Protein AF-A0A8J7T369-F1 (afdb_monomer_lite)

pLDDT: mean 79.37, std 16.17, range [32.84, 97.12]

Structure (mmCIF, N/CA/C/O backbone):
data_AF-A0A8J7T369-F1
#
_entry.id   AF-A0A8J7T369-F1
#
loop_
_atom_site.group_PDB
_atom_site.id
_atom_site.type_symbol
_atom_site.label_atom_id
_atom_site.label_alt_id
_atom_site.label_comp_id
_atom_site.label_asym_id
_atom_site.label_entity_id
_atom_site.label_seq_id
_atom_site.pdbx_PDB_ins_code
_atom_site.Cartn_x
_atom_site.Cartn_y
_atom_site.Cartn_z
_atom_site.occupancy
_atom_site.B_iso_or_equiv
_atom_site.auth_seq_id
_atom_site.auth_comp_id
_atom_site.auth_asym_id
_atom_site.auth_atom_id
_atom_site.pdbx_PDB_model_num
ATOM 1 N N . MET A 1 1 ? -7.038 3.056 8.690 1.00 79.62 1 MET A N 1
ATOM 2 C CA . MET A 1 1 ? -7.335 2.912 10.132 1.00 79.62 1 MET A CA 1
ATOM 3 C C . MET A 1 1 ? -7.817 1.493 10.375 1.00 79.62 1 MET A C 1
ATOM 5 O O . MET A 1 1 ? -8.604 1.013 9.571 1.00 79.62 1 MET A O 1
ATOM 9 N N . ILE A 1 2 ? -7.337 0.816 11.417 1.00 88.56 2 ILE A N 1
ATOM 10 C CA . ILE A 1 2 ? -7.796 -0.530 11.787 1.00 88.56 2 ILE A CA 1
ATOM 11 C C . ILE A 1 2 ? -8.172 -0.488 13.264 1.00 88.56 2 ILE A C 1
ATOM 13 O O . ILE A 1 2 ? -7.343 -0.114 14.087 1.00 88.56 2 ILE A O 1
ATOM 17 N N . PHE A 1 3 ? -9.395 -0.902 13.588 1.00 86.06 3 PHE A N 1
ATOM 18 C CA . PHE A 1 3 ? -9.840 -1.105 14.963 1.00 86.06 3 PHE A CA 1
ATOM 19 C C . PHE A 1 3 ? -9.973 -2.601 15.232 1.00 86.06 3 PHE A C 1
ATOM 21 O O . PHE A 1 3 ? -10.410 -3.366 14.370 1.00 86.06 3 PHE A O 1
ATOM 28 N N . ARG A 1 4 ? -9.575 -3.027 16.429 1.00 91.19 4 ARG A N 1
ATOM 29 C CA . ARG A 1 4 ? -9.842 -4.372 16.940 1.00 91.19 4 ARG A CA 1
ATOM 30 C C . ARG A 1 4 ? -10.465 -4.224 18.315 1.00 91.19 4 ARG A C 1
ATOM 32 O O . ARG A 1 4 ? -9.867 -3.595 19.182 1.00 91.19 4 ARG A O 1
ATOM 39 N N . THR A 1 5 ? -11.640 -4.808 18.498 1.00 91.50 5 THR A N 1
ATOM 40 C CA . THR A 1 5 ? -12.307 -4.874 19.799 1.00 91.50 5 THR A CA 1
ATOM 41 C C . THR A 1 5 ? -12.051 -6.256 20.383 1.00 91.50 5 THR A C 1
ATOM 43 O O . THR A 1 5 ? -12.307 -7.259 19.716 1.00 91.50 5 THR A O 1
ATOM 46 N N . GLN A 1 6 ? -11.495 -6.314 21.592 1.00 92.69 6 GLN A N 1
ATOM 47 C CA . GLN A 1 6 ? -11.282 -7.577 22.293 1.00 92.69 6 GLN A CA 1
ATOM 48 C C . GLN A 1 6 ? -12.632 -8.137 22.753 1.00 92.69 6 GLN A C 1
ATOM 50 O O . GLN A 1 6 ? -13.431 -7.416 23.340 1.00 92.69 6 GLN A O 1
ATOM 55 N N . MET A 1 7 ? -12.846 -9.428 22.516 1.00 94.06 7 MET A N 1
ATOM 56 C CA . MET A 1 7 ? -13.954 -10.207 23.071 1.00 94.06 7 MET A CA 1
ATOM 57 C C . MET A 1 7 ? -13.368 -11.141 24.138 1.00 94.06 7 MET A C 1
ATOM 59 O O . MET A 1 7 ? -12.396 -11.843 23.837 1.00 94.06 7 MET A O 1
ATOM 63 N N . PHE A 1 8 ? -13.864 -11.110 25.378 1.00 91.25 8 PHE A N 1
ATOM 64 C CA . PHE A 1 8 ? -13.294 -11.907 26.475 1.00 91.25 8 PHE A CA 1
ATOM 65 C C . PHE A 1 8 ? -13.941 -13.291 26.567 1.00 91.25 8 PHE A C 1
ATOM 67 O O . PHE A 1 8 ? -13.228 -14.283 26.726 1.00 91.25 8 PHE A O 1
ATOM 74 N N . ALA A 1 9 ? -15.259 -13.364 26.389 1.00 93.75 9 ALA A N 1
ATOM 75 C CA . ALA A 1 9 ? -16.039 -14.593 26.311 1.00 93.75 9 ALA A CA 1
ATOM 76 C C . ALA A 1 9 ? -16.918 -14.617 25.042 1.00 93.75 9 ALA A C 1
ATOM 78 O O . ALA A 1 9 ? -17.254 -13.558 24.514 1.00 93.75 9 ALA A O 1
ATOM 79 N N . PRO A 1 10 ? -17.313 -15.802 24.530 1.00 93.44 10 PRO A N 1
ATOM 80 C CA . PRO A 1 10 ? -18.199 -15.906 23.364 1.00 93.44 10 PRO A CA 1
ATOM 81 C C . PRO A 1 10 ? -19.521 -15.134 23.502 1.00 93.44 10 PRO A C 1
ATOM 83 O O . PRO A 1 10 ? -20.003 -14.582 22.515 1.00 93.44 10 PRO A O 1
ATOM 86 N N . ASP A 1 11 ? -20.058 -15.056 24.721 1.00 94.81 11 ASP A N 1
ATOM 87 C CA . ASP A 1 11 ? -21.344 -14.410 25.013 1.00 94.81 11 ASP A CA 1
ATOM 88 C C . ASP A 1 11 ? -21.263 -12.869 24.991 1.00 94.81 11 ASP A C 1
ATOM 90 O O . ASP A 1 11 ? -22.290 -12.198 24.944 1.00 94.81 11 ASP A O 1
ATOM 94 N N . ASP A 1 12 ? -20.058 -12.284 24.934 1.00 95.62 12 ASP A N 1
ATOM 95 C CA . ASP A 1 12 ? -19.858 -10.826 24.895 1.00 95.62 12 ASP A CA 1
ATOM 96 C C . ASP A 1 12 ? -20.131 -10.215 23.507 1.00 95.62 12 ASP A C 1
ATOM 98 O O . ASP A 1 12 ? -19.937 -9.014 23.302 1.00 95.62 12 ASP A O 1
ATOM 102 N N . ILE A 1 13 ? -20.516 -11.020 22.511 1.00 94.00 13 ILE A N 1
ATOM 103 C CA . ILE A 1 13 ? -20.590 -10.581 21.111 1.00 94.00 13 ILE A CA 1
ATOM 104 C C . ILE A 1 13 ? -21.530 -9.387 20.909 1.00 94.00 13 ILE A C 1
ATOM 106 O O . ILE A 1 13 ? -21.234 -8.507 20.097 1.00 94.00 13 ILE A O 1
ATOM 110 N N . ASP A 1 14 ? -22.630 -9.313 21.655 1.00 96.25 14 ASP A N 1
ATOM 111 C CA . ASP A 1 14 ? -23.561 -8.192 21.541 1.00 96.25 14 ASP A CA 1
ATOM 112 C C . ASP A 1 14 ? -22.991 -6.918 22.180 1.00 96.25 14 ASP A C 1
ATOM 114 O O . ASP A 1 14 ? -23.033 -5.858 21.557 1.00 96.25 14 ASP A O 1
ATOM 118 N N . THR A 1 15 ? -22.293 -7.024 23.314 1.00 95.38 15 THR A N 1
ATOM 119 C CA . THR A 1 15 ? -21.535 -5.906 23.904 1.00 95.38 15 THR A CA 1
ATOM 120 C C . THR A 1 15 ? -20.402 -5.427 22.986 1.00 95.38 15 THR A C 1
ATOM 122 O O . THR A 1 15 ? -20.158 -4.228 22.849 1.00 95.38 15 THR A O 1
ATOM 125 N N . VAL A 1 16 ? -19.714 -6.338 22.289 1.00 95.81 16 VAL A N 1
ATOM 126 C CA . VAL A 1 16 ? -18.688 -5.973 21.297 1.00 95.81 16 VAL A CA 1
ATOM 127 C C . VAL A 1 16 ? -19.295 -5.156 20.156 1.00 95.81 16 VAL A C 1
A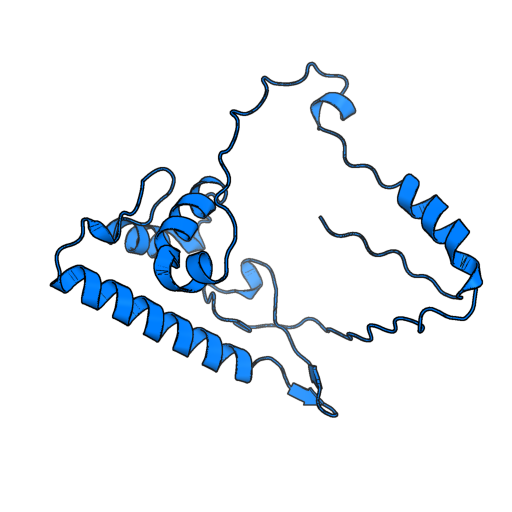TOM 129 O O . VAL A 1 16 ? -18.704 -4.148 19.756 1.00 95.81 16 VAL A O 1
ATOM 132 N N . LYS A 1 17 ? -20.470 -5.551 19.645 1.00 95.25 17 LYS A N 1
ATOM 133 C CA . LYS A 1 17 ? -21.188 -4.785 18.613 1.00 95.25 17 LYS A CA 1
ATOM 134 C C . LYS A 1 17 ? -21.564 -3.395 19.124 1.00 95.25 17 LYS A C 1
ATOM 136 O O . LYS A 1 17 ? -21.353 -2.429 18.396 1.00 95.25 17 LYS A O 1
ATOM 141 N N . GLU A 1 18 ? -22.046 -3.277 20.363 1.00 95.50 18 GLU A N 1
ATOM 142 C CA . GLU A 1 18 ? -22.381 -1.987 20.988 1.00 95.50 18 GLU A CA 1
ATOM 143 C C . GLU A 1 18 ? -21.183 -1.028 21.043 1.00 95.50 18 GLU A C 1
ATOM 145 O O . GLU A 1 18 ? -21.325 0.161 20.762 1.00 95.50 18 GLU A O 1
ATOM 150 N N . VAL A 1 19 ? -19.981 -1.532 21.333 1.00 94.50 19 VAL A N 1
ATOM 151 C CA . VAL A 1 19 ? -18.754 -0.719 21.290 1.00 94.50 19 VAL A CA 1
ATOM 152 C C . VAL A 1 19 ? -18.384 -0.351 19.851 1.00 94.50 19 VAL A C 1
ATOM 154 O O . VAL A 1 19 ? -18.003 0.787 19.575 1.00 94.50 19 VAL A O 1
ATOM 157 N N . GLN A 1 20 ? -18.486 -1.297 18.914 1.00 94.38 20 GLN A N 1
ATOM 158 C CA . GLN A 1 20 ? -18.118 -1.068 17.514 1.00 94.38 20 GLN A CA 1
ATOM 159 C C . GLN A 1 20 ? -18.999 -0.011 16.842 1.00 94.38 20 GLN A C 1
ATOM 161 O O . GLN A 1 20 ? -18.473 0.813 16.097 1.00 94.38 20 GLN A O 1
ATOM 166 N N . VAL A 1 21 ? -20.304 0.033 17.134 1.00 95.25 21 VAL A N 1
ATOM 167 C CA . VAL A 1 21 ? -21.208 1.040 16.543 1.00 95.25 21 VAL A CA 1
ATOM 168 C C . VAL A 1 21 ? -20.929 2.470 17.020 1.00 95.25 21 VAL A C 1
ATOM 170 O O . VAL A 1 21 ? -21.347 3.423 16.368 1.00 95.25 21 VAL A O 1
ATOM 173 N N . GLN A 1 22 ? -20.200 2.646 18.126 1.00 92.44 22 GLN A N 1
ATOM 174 C CA . GLN A 1 22 ? -19.789 3.966 18.620 1.00 92.44 22 GLN A CA 1
ATOM 175 C C . GLN A 1 22 ? -18.521 4.492 17.931 1.00 92.44 22 GLN A C 1
ATOM 177 O O . GLN A 1 22 ? -18.213 5.683 18.018 1.00 92.44 22 GLN A O 1
ATOM 182 N N . GLN A 1 23 ? -17.771 3.632 17.236 1.00 91.88 23 GLN A N 1
ATOM 183 C CA . GLN A 1 23 ? -16.573 4.034 16.506 1.00 91.88 23 GLN A CA 1
ATOM 184 C C . GLN A 1 23 ? -16.978 4.736 15.208 1.00 91.88 23 GLN A C 1
ATOM 186 O O . GLN A 1 23 ? -17.555 4.132 14.307 1.00 91.88 23 GLN A O 1
ATOM 191 N N . ALA A 1 24 ? -16.647 6.021 15.090 1.00 90.50 24 ALA A N 1
ATOM 192 C CA . ALA A 1 24 ? -16.970 6.820 13.915 1.00 90.50 24 ALA A CA 1
ATOM 193 C C . ALA A 1 24 ? -15.758 7.624 13.437 1.00 90.50 24 ALA A C 1
ATOM 195 O O . ALA A 1 24 ? -15.028 8.215 14.233 1.00 90.50 24 ALA A O 1
ATOM 196 N N . ALA A 1 25 ? -15.586 7.700 12.118 1.00 92.25 25 ALA A N 1
ATOM 197 C CA . ALA A 1 25 ? -14.715 8.674 11.474 1.00 92.25 25 ALA A CA 1
ATOM 198 C C . ALA A 1 25 ? -15.580 9.817 10.931 1.00 92.25 25 ALA A C 1
ATOM 200 O O . ALA A 1 25 ? -16.594 9.572 10.278 1.00 92.25 25 ALA A O 1
ATOM 201 N N . LYS A 1 26 ? -15.192 11.066 11.200 1.00 92.56 26 LYS A N 1
ATOM 202 C CA . LYS A 1 26 ? -15.894 12.260 10.710 1.00 92.56 26 LYS A CA 1
ATOM 203 C C . LYS A 1 26 ? -14.913 13.177 9.977 1.00 92.56 26 LYS A C 1
ATOM 205 O O . LYS A 1 26 ? -13.787 13.330 10.453 1.00 92.56 26 LYS A O 1
ATOM 210 N N . PRO A 1 27 ? -15.313 13.806 8.855 1.00 94.06 27 PRO A N 1
ATOM 211 C CA . PRO A 1 27 ? -14.525 14.872 8.247 1.00 94.06 27 PRO A CA 1
ATOM 212 C C . PRO A 1 27 ? -14.286 16.018 9.236 1.00 94.06 27 PRO A C 1
ATOM 214 O O . PRO A 1 27 ? -15.165 16.340 10.040 1.00 94.06 27 PRO A O 1
ATOM 217 N N . LEU A 1 28 ? -13.127 16.674 9.141 1.00 95.00 28 LEU A N 1
ATOM 218 C CA . LEU A 1 28 ? -12.779 17.791 10.025 1.00 95.00 28 LEU A CA 1
ATOM 219 C C . LEU A 1 28 ? -13.795 18.941 9.934 1.00 95.00 28 LEU A C 1
ATOM 221 O O . LEU A 1 28 ? -14.172 19.496 10.960 1.00 95.00 28 LEU A O 1
ATOM 225 N N . SER A 1 29 ? -14.292 19.261 8.734 1.00 96.81 29 SER A N 1
ATOM 226 C CA . SER A 1 29 ? -15.320 20.295 8.540 1.00 96.81 29 SER A CA 1
ATOM 227 C C . SER A 1 29 ? -16.600 19.988 9.319 1.00 96.81 29 SER A C 1
ATOM 229 O O . SER A 1 29 ? -17.108 20.853 10.023 1.00 96.81 29 SER A O 1
ATOM 231 N N . ALA A 1 30 ? -17.072 18.739 9.277 1.00 95.44 30 ALA A N 1
ATOM 232 C CA . ALA A 1 30 ? -18.248 18.299 10.023 1.00 95.44 30 ALA A CA 1
ATOM 233 C C . ALA A 1 30 ? -18.020 18.337 11.542 1.00 95.44 30 ALA A C 1
ATOM 235 O O . ALA A 1 30 ? -18.935 18.670 12.290 1.00 95.44 30 ALA A O 1
ATOM 236 N N . PHE A 1 31 ? -16.806 18.022 12.004 1.00 95.00 31 PHE A N 1
ATOM 237 C CA . PHE A 1 31 ? -16.445 18.138 13.418 1.00 95.00 31 PHE A CA 1
ATOM 238 C C . PHE A 1 31 ? -16.408 19.599 13.893 1.00 95.00 31 PHE A C 1
ATOM 240 O O . PHE A 1 31 ? -16.869 19.898 14.989 1.00 95.00 31 PHE A O 1
ATOM 247 N N . LEU A 1 32 ? -15.900 20.510 13.058 1.00 97.00 32 LEU A N 1
ATOM 248 C CA . LEU A 1 32 ? -15.785 21.940 13.363 1.00 97.00 32 LEU A CA 1
ATOM 249 C C . LEU A 1 32 ? -17.054 22.755 13.049 1.00 97.00 32 LEU A C 1
ATOM 251 O O . LEU A 1 32 ? -17.062 23.962 13.280 1.00 97.00 32 LEU A O 1
ATOM 255 N N . GLY A 1 33 ? -18.099 22.139 12.486 1.00 96.06 33 GLY A N 1
ATOM 256 C CA . GLY A 1 33 ? -19.304 22.845 12.034 1.00 96.06 33 GLY A CA 1
ATOM 257 C C . GLY A 1 33 ? -19.058 23.813 10.867 1.00 96.06 33 GLY A C 1
ATOM 258 O O . GLY A 1 33 ? -19.776 24.796 10.719 1.00 96.06 33 GLY A O 1
ATOM 259 N N . GLN A 1 34 ? -18.027 23.563 10.060 1.00 97.12 34 GLN A N 1
ATOM 260 C CA . GLN A 1 34 ? -17.641 24.393 8.919 1.00 97.12 34 GLN A CA 1
ATOM 261 C C . GLN A 1 34 ? -18.226 23.844 7.609 1.00 97.12 34 GLN A C 1
ATOM 263 O O . GLN A 1 34 ? -18.485 22.638 7.512 1.00 97.12 34 GLN A O 1
ATOM 268 N N . PRO A 1 35 ? -18.388 24.687 6.572 1.00 96.44 35 PRO A N 1
ATOM 269 C CA . PRO A 1 35 ? -18.752 24.219 5.241 1.00 96.44 35 PRO A CA 1
ATOM 270 C C . PRO A 1 35 ? -17.807 23.113 4.760 1.00 96.44 35 PRO A C 1
ATOM 272 O O . PRO A 1 35 ? -16.591 23.176 4.962 1.00 96.44 35 PRO A O 1
ATOM 275 N N . ALA A 1 36 ? -18.366 22.083 4.124 1.00 95.81 36 ALA A N 1
ATOM 276 C CA . ALA A 1 36 ? -17.551 21.050 3.505 1.00 95.81 36 ALA A CA 1
ATOM 277 C C . ALA A 1 36 ? -16.725 21.656 2.353 1.00 95.81 36 ALA A C 1
ATOM 279 O O . ALA A 1 36 ? -17.261 22.461 1.587 1.00 95.81 36 ALA A O 1
ATOM 280 N N . PRO A 1 37 ? -15.439 21.285 2.214 1.00 94.94 37 PRO A N 1
ATOM 281 C CA . PRO A 1 37 ? -14.664 21.666 1.041 1.00 94.94 37 PRO A CA 1
ATOM 282 C C . PRO A 1 37 ? -15.262 21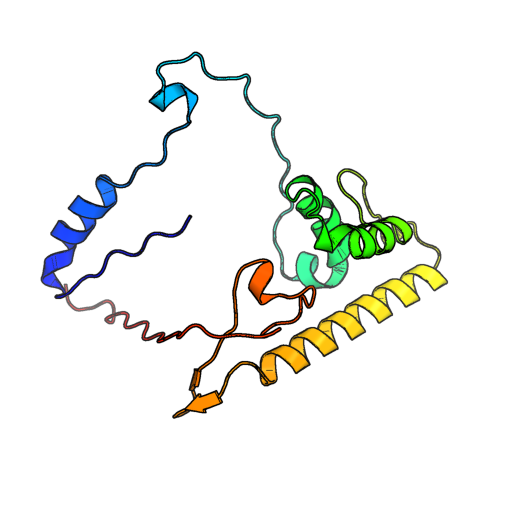.031 -0.222 1.00 94.94 37 PRO A C 1
ATOM 284 O O . PRO A 1 37 ? -16.055 20.088 -0.144 1.00 94.94 37 PRO A O 1
ATOM 287 N N . ALA A 1 38 ? -14.855 21.533 -1.390 1.00 95.19 38 ALA A N 1
ATOM 288 C CA . ALA A 1 38 ? -15.204 20.910 -2.661 1.00 95.19 38 ALA A CA 1
ATOM 289 C C . ALA A 1 38 ? -14.821 19.420 -2.652 1.00 95.19 38 ALA A C 1
ATOM 291 O O . ALA A 1 38 ? -13.766 19.044 -2.130 1.00 95.19 38 ALA A O 1
ATOM 292 N N . ALA A 1 39 ? -15.690 18.578 -3.216 1.00 92.62 39 ALA A N 1
ATOM 293 C CA . ALA A 1 39 ? -15.424 17.151 -3.327 1.00 92.62 39 ALA A CA 1
ATOM 294 C C . ALA A 1 39 ? -14.131 16.914 -4.121 1.00 92.62 39 ALA A C 1
ATOM 296 O O . ALA A 1 39 ? -13.865 17.597 -5.113 1.00 92.62 39 ALA A O 1
ATOM 297 N N . ALA A 1 40 ? -13.330 15.945 -3.675 1.00 89.56 40 ALA A N 1
ATOM 298 C CA . ALA A 1 40 ? -12.149 15.533 -4.419 1.00 89.56 40 ALA A CA 1
ATOM 299 C C . ALA A 1 40 ? -12.564 14.955 -5.788 1.00 89.56 40 ALA A C 1
ATOM 301 O O . ALA A 1 40 ? -13.642 14.359 -5.887 1.00 89.56 40 ALA A O 1
ATOM 302 N N . PRO A 1 41 ? -11.725 15.101 -6.830 1.00 91.12 41 PRO A N 1
ATOM 303 C CA . PRO A 1 41 ? -11.951 14.434 -8.106 1.00 91.12 41 PRO A CA 1
ATOM 304 C C . PRO A 1 41 ? -12.112 12.923 -7.926 1.00 91.12 41 PRO A C 1
ATOM 306 O O . PRO A 1 41 ? -11.493 12.323 -7.043 1.00 91.12 41 PRO A O 1
ATOM 309 N N . GLU A 1 42 ? -12.925 12.305 -8.780 1.00 93.62 42 GLU A N 1
ATOM 310 C CA . GLU A 1 42 ? -13.056 10.853 -8.800 1.00 93.62 42 GLU A CA 1
ATOM 311 C C . GLU A 1 42 ? -11.712 10.209 -9.163 1.00 93.62 42 GLU A C 1
ATOM 313 O O . GLU A 1 42 ? -11.038 10.612 -10.113 1.00 93.62 42 GLU A O 1
ATOM 318 N N . ILE A 1 43 ? -11.319 9.206 -8.381 1.00 91.06 43 ILE A N 1
ATOM 319 C CA . ILE A 1 43 ? -10.087 8.455 -8.600 1.00 91.06 43 ILE A CA 1
ATOM 320 C C . ILE A 1 43 ? -10.448 7.160 -9.319 1.00 91.06 43 ILE A C 1
ATOM 322 O O . ILE A 1 43 ? -11.166 6.319 -8.778 1.00 91.06 43 ILE A O 1
ATOM 326 N N . ASN A 1 44 ? -9.890 6.964 -10.510 1.00 90.06 44 ASN A N 1
ATOM 327 C CA . ASN A 1 44 ? -10.009 5.704 -11.233 1.00 90.06 44 ASN A CA 1
ATOM 328 C C . ASN A 1 44 ? -8.997 4.685 -10.685 1.00 90.06 44 ASN A C 1
ATOM 330 O O . ASN A 1 44 ? -7.849 4.633 -11.130 1.00 90.06 44 ASN A O 1
ATOM 334 N N . PHE A 1 45 ? -9.399 3.913 -9.675 1.00 88.94 45 PHE A N 1
ATOM 335 C CA . PHE A 1 45 ? -8.531 2.903 -9.069 1.00 88.94 45 PHE A CA 1
ATOM 336 C C . PHE A 1 45 ? -8.301 1.715 -10.018 1.00 88.94 45 PHE A C 1
ATOM 338 O O . PHE A 1 45 ? -9.271 1.146 -10.525 1.00 88.94 45 PHE A O 1
ATOM 345 N N . PRO A 1 46 ? -7.046 1.269 -10.220 1.00 86.56 46 PRO A N 1
ATOM 346 C CA . PRO A 1 46 ? -6.776 0.069 -10.993 1.00 86.56 46 PRO A CA 1
ATOM 347 C C . PRO A 1 46 ? -7.332 -1.162 -10.271 1.00 86.56 46 PRO A C 1
ATOM 349 O O . PRO A 1 46 ? -7.299 -1.267 -9.041 1.00 86.56 46 PRO A O 1
ATOM 352 N N . VAL A 1 47 ? -7.807 -2.140 -11.042 1.00 87.69 47 VAL A N 1
ATOM 353 C CA . VAL A 1 47 ? -8.260 -3.421 -10.490 1.00 87.69 47 VAL A CA 1
ATOM 354 C C . VAL A 1 47 ? -7.052 -4.182 -9.946 1.00 87.69 47 VAL A C 1
ATOM 356 O O . VAL A 1 47 ? -6.168 -4.594 -10.700 1.00 87.69 47 VAL A O 1
ATOM 359 N N . ILE A 1 48 ? -7.021 -4.404 -8.631 1.00 83.75 48 ILE A N 1
ATOM 360 C CA . ILE A 1 48 ? -5.905 -5.089 -7.975 1.00 83.75 48 ILE A CA 1
ATOM 361 C C . ILE A 1 48 ? -5.954 -6.582 -8.301 1.00 83.75 48 ILE A C 1
ATOM 363 O O . ILE A 1 48 ? -6.817 -7.320 -7.827 1.00 83.75 48 ILE A O 1
ATOM 367 N N . THR A 1 49 ? -4.999 -7.038 -9.109 1.00 84.38 49 THR A N 1
ATOM 368 C CA . THR A 1 49 ? -4.862 -8.442 -9.512 1.00 84.38 49 THR A CA 1
ATOM 369 C C . THR A 1 49 ? -3.465 -8.967 -9.203 1.00 84.38 49 THR A C 1
ATOM 371 O O . THR A 1 49 ? -2.509 -8.212 -9.033 1.00 84.38 49 THR A O 1
ATOM 374 N N . LYS A 1 50 ? -3.305 -10.297 -9.187 1.00 80.00 50 LYS A N 1
ATOM 375 C CA . LYS A 1 50 ? -1.971 -10.914 -9.095 1.00 80.00 50 LYS A CA 1
ATOM 376 C C . LYS A 1 50 ? -1.067 -10.531 -10.275 1.00 80.00 50 LYS A C 1
ATOM 378 O O . LYS A 1 50 ? 0.145 -10.511 -10.096 1.00 80.00 50 LYS A O 1
ATOM 383 N N . LYS A 1 51 ? -1.650 -10.253 -11.450 1.00 78.81 51 LYS A N 1
ATOM 384 C CA . LYS A 1 51 ? -0.933 -9.780 -12.643 1.00 78.81 51 LYS A CA 1
ATOM 385 C C . LYS A 1 51 ? -0.369 -8.380 -12.409 1.00 78.81 51 LYS A C 1
ATOM 387 O O . LYS A 1 51 ? 0.825 -8.185 -12.592 1.00 78.81 51 LYS A O 1
ATOM 392 N N . LEU A 1 52 ? -1.195 -7.464 -11.894 1.00 77.69 52 LEU A N 1
ATOM 393 C CA . LEU A 1 52 ? -0.793 -6.090 -11.572 1.00 77.69 52 LEU A CA 1
ATOM 394 C C . LEU A 1 52 ? 0.450 -6.062 -10.666 1.00 77.69 52 LEU A C 1
ATOM 396 O O . LEU A 1 52 ? 1.392 -5.326 -10.919 1.00 77.69 52 LEU A O 1
ATOM 400 N N . ALA A 1 53 ? 0.495 -6.933 -9.655 1.00 71.44 53 ALA A N 1
ATOM 401 C CA . ALA A 1 53 ? 1.629 -7.023 -8.734 1.00 71.44 53 ALA A CA 1
ATOM 402 C C . ALA A 1 53 ? 2.908 -7.649 -9.333 1.00 71.44 53 ALA A C 1
ATOM 404 O O . ALA A 1 53 ? 3.966 -7.544 -8.719 1.00 71.44 53 ALA A O 1
ATOM 405 N N . LYS A 1 54 ? 2.824 -8.350 -10.472 1.00 72.62 54 LYS A N 1
ATOM 406 C CA . LYS A 1 54 ? 3.936 -9.128 -11.052 1.00 72.62 54 LYS A CA 1
ATOM 407 C C . LYS A 1 54 ? 4.456 -8.590 -12.377 1.00 72.62 54 LYS A C 1
ATOM 409 O O . LYS A 1 54 ? 5.641 -8.727 -12.640 1.00 72.62 54 LYS A O 1
ATOM 414 N N . GLU A 1 55 ? 3.579 -8.064 -13.217 1.00 73.56 55 GLU A N 1
ATOM 415 C CA . GLU A 1 55 ? 3.901 -7.660 -14.590 1.00 73.56 55 GLU A CA 1
ATOM 416 C C . GLU A 1 55 ? 3.803 -6.145 -14.752 1.00 73.56 55 GLU A C 1
ATOM 418 O O . GLU A 1 55 ? 4.652 -5.540 -15.396 1.00 73.56 55 GLU A O 1
ATOM 423 N N . ASP A 1 56 ? 2.831 -5.527 -14.083 1.00 80.50 56 ASP A N 1
ATOM 424 C CA . ASP A 1 56 ? 2.513 -4.105 -14.232 1.00 80.50 56 ASP A CA 1
ATOM 425 C C . ASP A 1 56 ? 2.893 -3.317 -12.951 1.00 80.50 56 ASP A C 1
ATOM 427 O O . ASP A 1 56 ? 2.272 -2.315 -12.593 1.00 80.50 56 ASP A O 1
ATOM 431 N N . PHE A 1 57 ? 3.916 -3.787 -12.218 1.00 84.00 57 PHE A N 1
ATOM 432 C CA . PHE A 1 57 ? 4.282 -3.266 -10.891 1.00 84.00 57 PHE A CA 1
ATOM 433 C C . PHE A 1 57 ? 4.597 -1.766 -10.905 1.00 84.00 57 PHE A C 1
ATOM 435 O O . PHE A 1 57 ? 4.125 -1.036 -10.038 1.00 84.00 57 PHE A O 1
ATOM 442 N N . PHE A 1 58 ? 5.377 -1.297 -11.884 1.00 84.38 58 PHE A N 1
ATOM 443 C CA . PHE A 1 58 ? 5.757 0.115 -11.983 1.00 84.38 58 PHE A CA 1
ATOM 444 C C . PHE A 1 58 ? 4.590 1.014 -12.404 1.00 84.38 58 PHE A C 1
ATOM 446 O O . PHE A 1 58 ? 4.521 2.147 -11.939 1.00 84.38 58 PHE A O 1
ATOM 453 N N . GLU A 1 59 ? 3.642 0.504 -13.198 1.00 83.56 59 GLU A N 1
ATOM 454 C CA . GLU A 1 59 ? 2.399 1.222 -13.520 1.00 83.56 59 GLU A CA 1
ATOM 455 C C . GLU A 1 59 ? 1.553 1.415 -12.254 1.00 83.56 59 GLU A C 1
ATOM 457 O O . GLU A 1 59 ? 1.055 2.506 -11.972 1.00 83.56 59 GLU A O 1
ATOM 462 N N . PHE A 1 60 ? 1.445 0.366 -11.432 1.00 86.06 60 PHE A N 1
ATOM 463 C CA . PHE A 1 60 ? 0.766 0.461 -10.144 1.00 86.06 60 PHE A CA 1
ATOM 464 C C . PHE A 1 60 ? 1.509 1.361 -9.150 1.00 86.06 60 PHE A C 1
ATOM 466 O O . PHE A 1 60 ? 0.870 2.123 -8.424 1.00 86.06 60 PHE A O 1
ATOM 473 N N . LEU A 1 61 ? 2.842 1.291 -9.110 1.00 86.56 61 LEU A N 1
ATOM 474 C CA . LEU A 1 61 ? 3.663 2.135 -8.246 1.00 86.56 61 LEU A CA 1
ATOM 475 C C . LEU A 1 61 ? 3.473 3.614 -8.591 1.00 86.56 61 LEU A C 1
ATOM 477 O O . LEU A 1 61 ? 3.274 4.420 -7.689 1.00 86.56 61 LEU A O 1
ATOM 481 N N . ASP A 1 62 ? 3.479 3.961 -9.874 1.00 87.50 62 ASP A N 1
ATOM 482 C CA . ASP A 1 62 ? 3.224 5.317 -10.358 1.00 87.50 62 ASP A CA 1
ATOM 483 C C . ASP A 1 62 ? 1.849 5.838 -9.891 1.00 87.50 62 ASP A C 1
ATOM 485 O O . ASP A 1 62 ? 1.750 6.873 -9.220 1.00 87.50 62 ASP A O 1
ATOM 489 N N . PHE A 1 63 ? 0.798 5.035 -10.107 1.00 88.00 63 PHE A N 1
ATOM 490 C CA . PHE A 1 63 ? -0.542 5.317 -9.590 1.00 88.00 63 PHE A CA 1
ATOM 491 C C . PHE A 1 63 ? -0.555 5.490 -8.065 1.00 88.00 63 PHE A C 1
ATOM 493 O O . PHE A 1 63 ? -1.224 6.383 -7.553 1.00 88.00 63 PHE A O 1
ATOM 500 N N . ALA A 1 64 ? 0.155 4.653 -7.309 1.00 89.00 64 ALA A N 1
ATOM 501 C CA . ALA A 1 64 ? 0.169 4.733 -5.852 1.00 89.00 64 ALA A CA 1
ATOM 502 C C . ALA A 1 64 ? 0.918 5.978 -5.345 1.00 89.00 64 ALA A C 1
ATOM 504 O O . ALA A 1 64 ? 0.482 6.617 -4.384 1.00 89.00 64 ALA A O 1
ATOM 505 N N . LEU A 1 65 ? 2.019 6.355 -6.003 1.00 89.19 65 LEU A N 1
ATOM 506 C CA . LEU A 1 65 ? 2.867 7.475 -5.597 1.00 89.19 65 LEU A CA 1
ATOM 507 C C . LEU A 1 65 ? 2.148 8.830 -5.674 1.00 89.19 65 LEU A C 1
ATOM 509 O O . LEU A 1 65 ? 2.515 9.736 -4.926 1.00 89.19 65 LEU A O 1
ATOM 513 N N . GLN A 1 66 ? 1.091 8.971 -6.484 1.00 89.00 66 GLN A N 1
ATOM 514 C CA . GLN A 1 66 ? 0.266 10.190 -6.507 1.00 89.00 66 GLN A CA 1
ATOM 515 C C . GLN A 1 66 ? -0.443 10.473 -5.169 1.00 89.00 66 GLN A C 1
ATOM 517 O O . GLN A 1 66 ? -0.763 11.622 -4.871 1.00 89.00 66 GLN A O 1
ATOM 522 N N . PHE A 1 67 ? -0.648 9.444 -4.340 1.00 89.44 67 PHE A N 1
ATOM 523 C CA . PHE A 1 67 ? -1.270 9.556 -3.017 1.00 89.44 67 PHE A CA 1
ATOM 524 C C . PHE A 1 67 ? -0.257 9.519 -1.869 1.00 89.44 67 PHE A C 1
ATOM 526 O O . PHE A 1 67 ? -0.645 9.620 -0.706 1.00 89.44 67 PHE A O 1
ATOM 533 N N . ALA A 1 68 ? 1.033 9.376 -2.180 1.00 89.12 68 ALA A N 1
ATOM 534 C CA . ALA A 1 68 ? 2.110 9.267 -1.206 1.00 89.12 68 ALA A CA 1
ATOM 535 C C . ALA A 1 68 ? 3.146 10.377 -1.443 1.00 89.12 68 ALA A C 1
ATOM 537 O O . ALA A 1 68 ? 4.133 10.148 -2.148 1.00 89.12 68 ALA A O 1
ATOM 538 N N . PRO A 1 69 ? 2.952 11.583 -0.873 1.00 88.19 69 PRO A N 1
ATOM 539 C CA . PRO A 1 69 ? 3.927 12.669 -0.948 1.00 88.19 69 PRO A CA 1
ATOM 540 C C . PRO A 1 69 ? 5.310 12.247 -0.443 1.00 88.19 69 PRO A C 1
ATOM 542 O O . PRO A 1 69 ? 5.415 11.426 0.466 1.00 88.19 69 PRO A O 1
ATOM 545 N N . SER A 1 70 ? 6.368 12.824 -1.023 1.00 88.50 70 SER A N 1
ATOM 546 C CA . SER A 1 70 ? 7.742 12.529 -0.602 1.00 88.50 70 SER A CA 1
ATOM 547 C C . SER A 1 70 ? 8.022 12.976 0.813 1.00 88.50 70 SER A C 1
ATOM 549 O O . SER A 1 70 ? 7.796 14.132 1.164 1.00 88.50 70 SER A O 1
ATOM 551 N N . GLN A 1 71 ? 8.643 12.087 1.574 1.00 85.69 71 GLN A N 1
ATOM 552 C CA . GLN A 1 71 ? 9.317 12.430 2.813 1.00 85.69 71 GLN A CA 1
ATOM 553 C C . GLN A 1 71 ? 10.765 12.876 2.538 1.00 85.69 71 GLN A C 1
ATOM 555 O O . GLN A 1 71 ? 11.315 12.561 1.475 1.00 85.69 71 GLN A O 1
ATOM 560 N N . PRO A 1 72 ? 11.420 13.596 3.471 1.00 87.94 72 PRO A N 1
ATOM 561 C CA . PRO A 1 72 ? 12.798 14.058 3.287 1.00 87.94 72 PRO A CA 1
ATOM 562 C C . PRO A 1 72 ? 13.814 12.934 3.025 1.00 87.94 72 PRO A C 1
ATOM 564 O O . PRO A 1 72 ? 14.737 13.107 2.235 1.00 87.94 72 PRO A O 1
ATOM 567 N N . ASN A 1 73 ? 13.626 11.763 3.638 1.00 82.50 73 ASN A N 1
ATOM 568 C CA . ASN A 1 73 ? 14.463 10.571 3.453 1.00 82.50 73 ASN A CA 1
ATOM 569 C C . ASN A 1 73 ? 14.201 9.827 2.128 1.00 82.50 73 ASN A C 1
ATOM 571 O O . ASN A 1 73 ? 14.933 8.899 1.799 1.00 82.50 73 ASN A O 1
ATOM 575 N N . GLU A 1 74 ? 13.187 10.220 1.356 1.00 86.69 74 GLU A N 1
ATOM 576 C CA . GLU A 1 74 ? 12.804 9.556 0.105 1.00 86.69 74 GLU A CA 1
ATOM 577 C C . GLU A 1 74 ? 13.259 10.319 -1.149 1.00 86.69 74 GLU A C 1
ATOM 579 O O . GLU A 1 74 ? 13.097 9.827 -2.265 1.00 86.69 74 GLU A O 1
ATOM 584 N N . VAL A 1 75 ? 13.840 11.515 -1.002 1.00 88.69 75 VAL A N 1
ATOM 585 C CA . VAL A 1 75 ? 14.169 12.389 -2.144 1.00 88.69 75 VAL A CA 1
ATOM 586 C C . VAL A 1 75 ? 15.060 11.673 -3.163 1.00 88.69 75 VAL A C 1
ATOM 588 O O . VAL A 1 75 ? 14.766 11.687 -4.358 1.00 88.69 75 VAL A O 1
ATOM 591 N N . ALA A 1 76 ? 16.114 10.996 -2.700 1.00 87.81 76 ALA A N 1
ATOM 592 C CA . ALA A 1 76 ? 17.052 10.301 -3.578 1.00 87.81 76 ALA A CA 1
ATOM 593 C C . ALA A 1 76 ? 16.386 9.152 -4.355 1.00 87.81 76 ALA A C 1
ATOM 595 O O . ALA A 1 76 ? 16.528 9.076 -5.577 1.00 87.81 76 ALA A O 1
ATOM 596 N N . ILE A 1 77 ? 15.607 8.301 -3.676 1.00 86.88 77 ILE A N 1
ATOM 597 C CA . ILE A 1 77 ? 14.919 7.181 -4.333 1.00 86.88 77 ILE A CA 1
ATOM 598 C C . ILE A 1 77 ? 13.843 7.678 -5.304 1.00 86.88 77 ILE A C 1
ATOM 600 O O . ILE A 1 77 ? 13.670 7.103 -6.373 1.00 86.88 77 ILE A O 1
ATOM 604 N N . ARG A 1 78 ? 13.174 8.800 -5.015 1.00 89.06 78 ARG A N 1
ATOM 605 C CA . ARG A 1 78 ? 12.198 9.386 -5.946 1.00 89.06 78 ARG A CA 1
ATOM 606 C C . ARG A 1 78 ? 12.836 9.964 -7.199 1.00 89.06 78 ARG A C 1
ATOM 608 O O . ARG A 1 78 ? 12.256 9.828 -8.271 1.00 89.06 78 ARG A O 1
ATOM 615 N N . VAL A 1 79 ? 14.031 10.547 -7.098 1.00 89.81 79 VAL A N 1
ATOM 616 C CA . VAL A 1 79 ? 14.808 10.962 -8.278 1.00 89.81 79 VAL A CA 1
ATOM 617 C C . VAL A 1 79 ? 15.199 9.746 -9.125 1.00 89.81 79 VAL A C 1
ATOM 619 O O . VAL A 1 79 ? 15.079 9.793 -10.347 1.00 89.81 79 VAL A O 1
ATOM 622 N N . GLN A 1 80 ? 15.604 8.642 -8.491 1.00 87.62 80 GLN A N 1
ATOM 623 C CA . GLN A 1 80 ? 15.941 7.396 -9.192 1.00 87.62 80 GLN A CA 1
ATOM 624 C C . GLN A 1 80 ? 14.723 6.739 -9.858 1.00 87.62 80 GLN A C 1
ATOM 626 O O . GLN A 1 80 ? 14.818 6.277 -10.988 1.00 87.62 80 GLN A O 1
ATOM 631 N N . LEU A 1 81 ? 13.560 6.723 -9.204 1.00 87.56 81 LEU A N 1
ATOM 632 C CA . LEU A 1 81 ? 12.326 6.213 -9.810 1.00 87.56 81 LEU A CA 1
ATOM 633 C C . LEU A 1 81 ? 11.861 7.103 -10.974 1.00 87.56 81 LEU A C 1
ATOM 635 O O . LEU A 1 81 ? 11.458 6.605 -12.025 1.00 87.56 81 LEU A O 1
ATOM 639 N N . ALA A 1 82 ? 11.992 8.424 -10.838 1.00 87.00 82 ALA A N 1
ATOM 640 C CA . ALA A 1 82 ? 11.646 9.356 -11.904 1.00 87.00 82 ALA A CA 1
ATOM 641 C C . ALA A 1 82 ? 12.553 9.221 -13.139 1.00 87.00 82 ALA A C 1
ATOM 643 O O . ALA A 1 82 ? 12.071 9.437 -14.252 1.00 87.00 82 ALA A O 1
ATOM 644 N N . SER A 1 83 ? 13.830 8.842 -12.983 1.00 84.75 83 SER A N 1
ATOM 645 C CA . SER A 1 83 ? 14.742 8.655 -14.124 1.00 84.75 83 SER A CA 1
ATOM 646 C C . SER A 1 83 ? 14.368 7.459 -15.006 1.00 84.75 83 SER A C 1
ATOM 648 O O . SER A 1 83 ? 14.673 7.473 -16.196 1.00 84.75 83 SER A O 1
ATOM 650 N N . ILE A 1 84 ? 13.652 6.473 -14.454 1.00 80.38 84 ILE A N 1
ATOM 651 C CA . ILE A 1 84 ? 13.059 5.356 -15.206 1.00 80.38 84 ILE A CA 1
ATOM 652 C C . ILE A 1 84 ? 11.589 5.604 -15.579 1.00 80.38 84 ILE A C 1
ATOM 654 O O . ILE A 1 84 ? 10.942 4.730 -16.142 1.00 80.38 84 ILE A O 1
ATOM 658 N N . GLY A 1 85 ? 11.047 6.788 -15.278 1.00 80.31 85 GLY A N 1
ATOM 659 C CA . GLY A 1 85 ? 9.682 7.184 -15.632 1.00 80.31 85 GLY A CA 1
ATOM 660 C C . GLY A 1 85 ? 8.591 6.791 -14.630 1.00 80.31 85 GLY A C 1
ATOM 661 O O . GLY A 1 85 ? 7.426 7.044 -14.914 1.00 80.31 85 GLY A O 1
ATOM 662 N N . ALA A 1 86 ? 8.933 6.224 -13.470 1.00 84.88 86 ALA A N 1
ATOM 663 C CA . ALA A 1 86 ? 7.981 5.898 -12.407 1.00 84.88 86 ALA A CA 1
ATOM 664 C C . ALA A 1 86 ? 7.846 7.081 -11.429 1.00 84.88 86 ALA A C 1
ATOM 666 O O . ALA A 1 86 ? 8.634 7.218 -10.492 1.00 84.88 86 ALA A O 1
ATOM 667 N N . CYS A 1 87 ? 6.880 7.981 -11.642 1.00 81.81 87 CYS A N 1
ATOM 668 C CA . CYS A 1 87 ? 6.706 9.149 -10.773 1.00 81.81 87 CYS A CA 1
ATOM 669 C C . CYS A 1 87 ? 5.286 9.735 -10.804 1.00 81.81 87 CYS A C 1
ATOM 671 O O . CYS A 1 87 ? 4.732 9.845 -11.893 1.00 81.81 87 CYS A O 1
ATOM 673 N N . PRO A 1 88 ? 4.779 10.264 -9.668 1.00 79.88 88 PRO A N 1
ATOM 674 C CA . PRO A 1 88 ? 3.395 10.708 -9.497 1.00 79.88 88 PRO A CA 1
ATOM 675 C C . PRO A 1 88 ? 2.765 11.401 -10.708 1.00 79.88 88 PRO A C 1
ATOM 677 O O . PRO A 1 88 ? 3.254 12.438 -11.162 1.00 79.88 88 PRO A O 1
ATOM 680 N N . GLY A 1 89 ? 1.634 10.873 -11.176 1.00 70.88 89 GLY A N 1
ATOM 681 C CA . GLY A 1 89 ? 0.823 11.515 -12.213 1.00 70.88 89 GLY A CA 1
ATOM 682 C C . GLY A 1 89 ? 1.424 11.446 -13.618 1.00 70.88 89 GLY A C 1
ATOM 683 O O . GLY A 1 89 ? 0.897 12.088 -14.528 1.00 70.88 89 GLY A O 1
ATOM 684 N N . LYS A 1 90 ? 2.503 10.680 -13.816 1.00 69.44 90 LYS A N 1
ATOM 685 C CA . LYS A 1 90 ? 2.870 10.200 -15.146 1.00 69.44 90 LYS A CA 1
ATOM 686 C C . LYS A 1 90 ? 2.175 8.865 -15.401 1.00 69.44 90 LYS A C 1
ATOM 688 O O . LYS A 1 90 ? 1.391 8.369 -14.598 1.00 69.44 90 LYS A O 1
ATOM 693 N N . THR A 1 91 ? 2.362 8.349 -16.604 1.00 66.75 91 THR A N 1
ATOM 694 C CA . THR A 1 91 ? 1.996 6.976 -16.924 1.00 66.75 91 THR A CA 1
ATOM 695 C C . THR A 1 91 ? 3.282 6.318 -17.366 1.00 66.75 91 THR A C 1
ATOM 697 O O . THR A 1 91 ? 3.664 6.424 -18.532 1.00 66.75 91 THR A O 1
ATOM 700 N N . PHE A 1 92 ? 4.003 5.707 -16.426 1.00 72.75 92 PHE A N 1
ATOM 701 C CA . PHE A 1 92 ? 5.020 4.733 -16.797 1.00 72.75 92 PHE A CA 1
ATOM 702 C C . PHE A 1 92 ? 4.372 3.738 -17.766 1.00 72.75 92 PHE A C 1
ATOM 704 O O . PHE A 1 92 ? 3.403 3.076 -17.406 1.00 72.75 92 PHE A O 1
ATOM 711 N N . ASN A 1 93 ? 4.864 3.662 -19.003 1.00 75.19 93 ASN A N 1
ATOM 712 C CA . ASN A 1 93 ? 4.367 2.707 -19.983 1.00 75.19 93 ASN A CA 1
ATOM 713 C C . ASN A 1 93 ? 5.500 1.767 -20.361 1.00 75.19 93 ASN A C 1
ATOM 715 O O . ASN A 1 93 ? 6.338 2.070 -21.214 1.00 75.19 93 ASN A O 1
ATOM 719 N N . PHE A 1 94 ? 5.499 0.594 -19.732 1.00 77.06 94 PHE A N 1
ATOM 720 C CA . PHE A 1 94 ? 6.493 -0.438 -19.997 1.00 77.06 94 PHE A CA 1
ATOM 721 C C . PHE A 1 94 ? 6.567 -0.793 -21.487 1.00 77.06 94 PHE A C 1
ATOM 723 O O . PHE A 1 94 ? 7.641 -1.095 -22.007 1.00 77.06 94 PHE A O 1
ATOM 730 N N . ARG A 1 95 ? 5.433 -0.745 -22.200 1.00 76.88 95 ARG A N 1
ATOM 731 C CA . ARG A 1 95 ? 5.341 -1.137 -23.613 1.00 76.88 95 ARG A CA 1
ATOM 732 C C . ARG A 1 95 ? 6.069 -0.179 -24.547 1.00 76.88 95 ARG A C 1
ATOM 734 O O . ARG A 1 95 ? 6.524 -0.636 -25.596 1.00 76.88 95 ARG A O 1
ATOM 741 N N . ASP A 1 96 ? 6.240 1.075 -24.153 1.00 82.38 96 ASP A N 1
ATOM 742 C CA . ASP A 1 96 ? 6.847 2.109 -24.996 1.00 82.38 96 ASP A CA 1
ATOM 743 C C . ASP A 1 96 ? 8.376 2.160 -24.850 1.00 82.38 96 ASP A C 1
ATOM 745 O O . ASP A 1 96 ? 9.060 2.796 -25.650 1.00 82.38 96 ASP A O 1
ATOM 749 N N . LEU A 1 97 ? 8.938 1.447 -23.867 1.00 82.81 97 LEU A N 1
ATOM 750 C CA . LEU A 1 97 ? 10.382 1.395 -23.656 1.00 82.81 97 LEU A CA 1
ATOM 751 C C . LEU A 1 97 ? 11.110 0.640 -24.794 1.00 82.81 97 LEU A C 1
ATOM 753 O O . LEU A 1 97 ? 10.601 -0.375 -25.299 1.00 82.81 97 LEU A O 1
ATOM 757 N N . PRO A 1 98 ? 12.334 1.065 -25.173 1.00 87.81 98 PRO A N 1
ATOM 758 C CA . PRO A 1 98 ? 13.242 0.275 -26.001 1.00 87.81 98 PRO A CA 1
ATOM 759 C C . PRO A 1 98 ? 13.463 -1.128 -25.423 1.00 87.81 98 PRO A C 1
ATOM 761 O O . PRO A 1 98 ? 13.428 -1.321 -24.209 1.00 87.81 98 PRO A O 1
ATOM 764 N N . VAL A 1 99 ? 13.728 -2.113 -26.286 1.00 87.62 99 VAL A N 1
ATOM 765 C CA . VAL A 1 99 ? 13.889 -3.525 -25.879 1.00 87.62 99 VAL A CA 1
ATOM 766 C C . VAL A 1 99 ? 14.957 -3.697 -24.796 1.00 87.62 99 VAL A C 1
ATOM 768 O O . VAL A 1 99 ? 14.725 -4.417 -23.829 1.00 87.62 99 VAL A O 1
ATOM 771 N N . GLU A 1 100 ? 16.085 -2.997 -24.918 1.00 85.88 100 GLU A N 1
ATOM 772 C CA . GLU A 1 100 ? 17.156 -3.033 -23.916 1.00 85.88 100 GLU A CA 1
ATOM 773 C C . GLU A 1 100 ? 16.678 -2.504 -22.555 1.00 85.88 100 GLU A C 1
ATOM 775 O O . GLU A 1 100 ? 16.870 -3.154 -21.533 1.00 85.88 100 GLU A O 1
ATOM 780 N N . GLN A 1 101 ? 15.947 -1.385 -22.529 1.00 84.69 101 GLN A N 1
ATOM 781 C CA . GLN A 1 101 ? 15.412 -0.822 -21.283 1.00 84.69 101 GLN A CA 1
ATOM 782 C C . GLN A 1 101 ? 14.326 -1.704 -20.656 1.00 84.69 101 GLN A C 1
ATOM 784 O O . GLN A 1 101 ? 14.252 -1.813 -19.434 1.00 84.69 101 GLN A O 1
ATOM 789 N N . LYS A 1 102 ? 13.508 -2.384 -21.469 1.00 84.06 102 LYS A N 1
ATOM 790 C CA . LYS A 1 102 ? 12.547 -3.380 -20.970 1.00 84.06 102 LYS A CA 1
ATOM 791 C C . LYS A 1 102 ? 13.252 -4.518 -20.240 1.00 84.06 102 LYS A C 1
ATOM 793 O O . LYS A 1 102 ? 12.781 -4.932 -19.182 1.00 84.06 102 LYS A O 1
ATOM 798 N N . ALA A 1 103 ? 14.363 -5.010 -20.789 1.00 86.94 103 ALA A N 1
ATOM 799 C CA . ALA A 1 103 ? 15.146 -6.070 -20.165 1.00 86.94 103 ALA A CA 1
ATOM 800 C C . ALA A 1 103 ? 15.711 -5.624 -18.806 1.00 86.94 103 ALA A C 1
ATOM 802 O O . ALA A 1 103 ? 15.554 -6.350 -17.827 1.00 86.94 103 ALA A O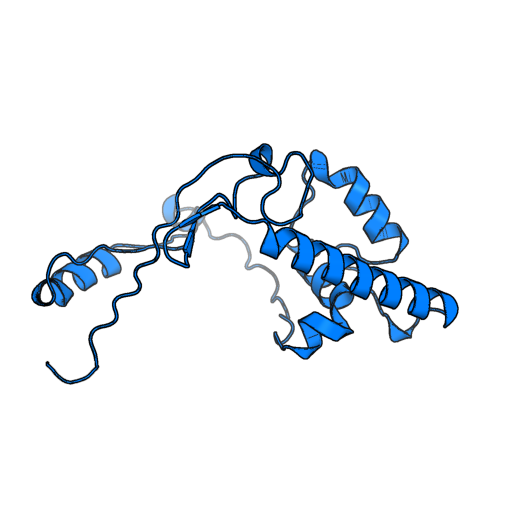 1
ATOM 803 N N . GLU A 1 104 ? 16.263 -4.410 -18.720 1.00 87.38 104 GLU A N 1
ATOM 804 C CA . GLU A 1 104 ? 16.778 -3.841 -17.465 1.00 87.38 104 GLU A CA 1
ATOM 805 C C . GLU A 1 104 ? 15.682 -3.656 -16.405 1.00 87.38 104 GLU A C 1
ATOM 807 O O . GLU A 1 104 ? 15.867 -4.012 -15.241 1.00 87.38 104 GLU A O 1
ATOM 812 N N . VAL A 1 105 ? 14.501 -3.163 -16.793 1.00 83.50 105 VAL A N 1
ATOM 813 C CA . VAL A 1 105 ? 13.359 -3.009 -15.874 1.00 83.50 105 VAL A CA 1
ATOM 814 C C . VAL A 1 105 ? 12.890 -4.366 -15.339 1.00 83.50 105 VAL A C 1
ATOM 816 O O . VAL A 1 105 ? 12.643 -4.504 -14.139 1.00 83.50 105 VAL A O 1
ATOM 819 N N . VAL A 1 106 ? 12.797 -5.385 -16.200 1.00 85.06 106 VAL A N 1
ATOM 820 C CA . VAL A 1 106 ? 12.430 -6.749 -15.783 1.00 85.06 106 VAL A CA 1
ATOM 821 C C . VAL A 1 106 ? 13.501 -7.348 -14.871 1.00 85.06 106 VAL A C 1
ATOM 823 O O . VAL A 1 106 ? 13.162 -7.937 -13.844 1.00 85.06 106 VAL A O 1
ATOM 826 N N . ALA A 1 107 ? 14.783 -7.171 -15.197 1.00 87.88 107 ALA A N 1
ATOM 827 C CA . ALA A 1 107 ? 15.888 -7.622 -14.357 1.00 87.88 107 ALA A CA 1
ATOM 828 C C . ALA A 1 107 ? 15.843 -6.956 -12.972 1.00 87.88 107 ALA A C 1
ATOM 830 O O . ALA A 1 107 ? 15.928 -7.645 -11.954 1.00 87.88 107 ALA A O 1
ATOM 831 N N . GLY A 1 108 ? 15.613 -5.640 -12.921 1.00 85.69 108 GLY A N 1
ATOM 832 C CA . GLY A 1 108 ? 15.449 -4.887 -11.679 1.00 85.69 108 GLY A CA 1
ATOM 833 C C . GLY A 1 108 ? 14.257 -5.359 -10.842 1.00 85.69 108 GLY A C 1
ATOM 834 O O . GLY A 1 108 ? 14.380 -5.496 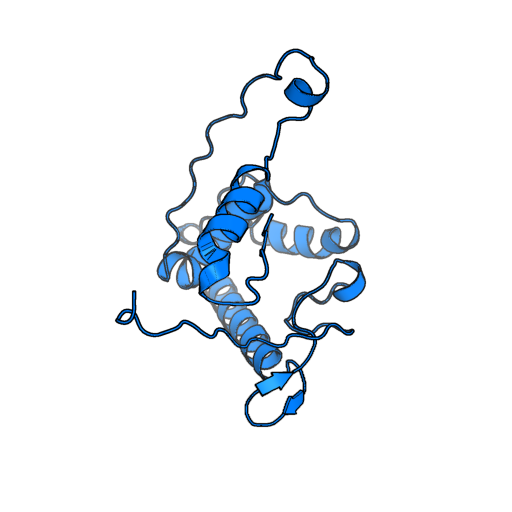-9.625 1.00 85.69 108 GLY A O 1
ATOM 835 N N . LEU A 1 109 ? 13.124 -5.677 -11.476 1.00 85.31 109 LEU A N 1
ATOM 836 C CA . LEU A 1 109 ? 11.948 -6.222 -10.794 1.00 85.31 109 LEU A CA 1
ATOM 837 C C . LEU A 1 109 ? 12.235 -7.590 -10.161 1.00 85.31 109 LEU A C 1
ATOM 839 O O . LEU A 1 109 ? 11.887 -7.824 -9.002 1.00 85.31 109 LEU A O 1
ATOM 843 N N . LEU A 1 110 ? 12.876 -8.493 -10.908 1.00 87.12 110 LEU A N 1
ATOM 844 C CA . LEU A 1 110 ? 13.233 -9.826 -10.422 1.00 87.12 110 LEU A CA 1
ATOM 845 C C . LEU A 1 110 ? 14.248 -9.753 -9.279 1.00 87.12 110 LEU A C 1
ATOM 847 O O . LEU A 1 110 ? 14.083 -10.437 -8.268 1.00 87.12 110 LEU A O 1
ATOM 851 N N . GLU A 1 111 ? 15.254 -8.889 -9.402 1.00 88.06 111 GLU A N 1
ATOM 852 C CA . GLU A 1 111 ? 16.262 -8.686 -8.363 1.00 88.06 111 GLU A CA 1
ATOM 853 C C . GLU A 1 111 ? 15.665 -8.041 -7.104 1.00 88.06 111 GLU A C 1
ATOM 855 O O . GLU A 1 111 ? 15.940 -8.479 -5.985 1.00 88.06 111 GLU A O 1
ATOM 860 N N . GLY A 1 112 ? 14.792 -7.043 -7.265 1.00 84.44 112 GLY A N 1
ATOM 861 C CA . GLY A 1 112 ? 14.045 -6.447 -6.160 1.00 84.44 112 GLY A CA 1
ATOM 862 C C . GLY A 1 112 ? 13.186 -7.485 -5.439 1.00 84.44 112 GLY A C 1
ATOM 863 O O . GLY A 1 112 ? 13.246 -7.596 -4.214 1.00 84.44 112 GLY A O 1
ATOM 864 N N . LYS A 1 113 ? 12.452 -8.315 -6.193 1.00 84.44 113 LYS A N 1
ATOM 865 C CA . LYS A 1 113 ? 11.672 -9.420 -5.630 1.00 84.44 113 LYS A CA 1
ATOM 866 C C . LYS A 1 113 ? 12.552 -10.405 -4.858 1.00 84.44 113 LYS A C 1
ATOM 868 O O . LYS A 1 113 ? 12.188 -10.772 -3.743 1.00 84.44 113 LYS A O 1
ATOM 873 N N . ARG A 1 114 ? 13.699 -10.809 -5.414 1.00 86.88 114 ARG A N 1
ATOM 874 C CA . ARG A 1 114 ? 14.648 -11.711 -4.746 1.00 86.88 114 ARG A CA 1
ATOM 875 C C . ARG A 1 114 ? 15.105 -11.132 -3.406 1.00 86.88 114 ARG A C 1
ATOM 877 O O . ARG A 1 114 ? 15.027 -11.820 -2.394 1.00 86.88 114 ARG A O 1
ATOM 884 N N . LYS A 1 115 ? 15.505 -9.854 -3.375 1.00 84.50 115 LYS A N 1
ATOM 885 C CA . LYS A 1 115 ? 15.917 -9.163 -2.139 1.00 84.50 115 LYS A CA 1
ATOM 886 C C . LYS A 1 115 ? 14.802 -9.106 -1.096 1.00 84.50 115 LYS A C 1
ATOM 888 O O . LYS A 1 115 ? 15.072 -9.315 0.084 1.00 84.50 115 LYS A O 1
ATOM 893 N N . VAL A 1 116 ? 13.561 -8.847 -1.513 1.00 82.62 116 VAL A N 1
ATOM 894 C CA . VAL A 1 116 ? 12.396 -8.847 -0.612 1.00 82.62 116 VAL A CA 1
ATOM 895 C C . VAL A 1 116 ? 12.136 -10.244 -0.052 1.00 82.62 116 VAL A C 1
ATOM 897 O O . VAL A 1 116 ? 11.961 -10.380 1.157 1.00 82.62 116 VAL A O 1
ATOM 900 N N . ASP A 1 117 ? 12.155 -11.280 -0.893 1.00 83.25 117 ASP A N 1
ATOM 901 C CA . ASP A 1 117 ? 11.956 -12.665 -0.455 1.00 83.25 117 ASP A CA 1
ATOM 902 C C . ASP A 1 117 ? 13.062 -13.096 0.534 1.00 83.25 117 ASP A C 1
ATOM 904 O O . ASP A 1 117 ? 12.774 -13.694 1.568 1.00 83.25 117 ASP A O 1
ATOM 908 N N . GLU A 1 118 ? 14.322 -12.732 0.278 1.00 83.12 118 GLU A N 1
ATOM 909 C CA . GLU A 1 118 ? 15.464 -13.008 1.166 1.00 83.12 118 GLU A CA 1
ATOM 910 C C . GLU A 1 118 ? 15.458 -12.199 2.464 1.00 83.12 118 GLU A C 1
ATOM 912 O O . GLU A 1 118 ? 15.958 -12.651 3.494 1.00 83.12 118 GLU A O 1
ATOM 917 N N . ALA A 1 119 ? 14.939 -10.976 2.441 1.00 79.62 119 ALA A N 1
ATOM 918 C CA . ALA A 1 119 ? 14.703 -10.216 3.660 1.00 79.62 119 ALA A CA 1
ATOM 919 C C . ALA A 1 119 ? 13.576 -10.854 4.483 1.00 79.62 119 ALA A C 1
ATOM 921 O O . ALA A 1 119 ? 13.710 -11.003 5.695 1.00 79.62 119 ALA A O 1
ATOM 922 N N . ALA A 1 120 ? 12.514 -11.328 3.824 1.00 78.69 120 ALA A N 1
ATOM 923 C CA . ALA A 1 120 ? 11.367 -11.938 4.485 1.00 78.69 120 ALA A CA 1
ATOM 924 C C . ALA A 1 120 ? 11.724 -13.208 5.279 1.00 78.69 120 ALA A C 1
ATOM 926 O O . ALA A 1 120 ? 11.152 -13.438 6.344 1.00 78.69 120 ALA A O 1
ATOM 927 N N . THR A 1 121 ? 12.691 -14.009 4.819 1.00 78.38 121 THR A N 1
ATOM 928 C CA . THR A 1 121 ? 13.157 -15.201 5.559 1.00 78.38 121 THR A CA 1
ATOM 929 C C . THR A 1 121 ? 13.941 -14.864 6.826 1.00 78.38 121 THR A C 1
ATOM 931 O O . THR A 1 121 ? 14.069 -15.712 7.707 1.00 78.38 121 THR A O 1
ATOM 934 N N . ARG A 1 122 ? 14.458 -13.636 6.930 1.00 75.50 122 ARG A N 1
ATOM 935 C CA . ARG A 1 122 ? 15.260 -13.149 8.060 1.00 75.50 122 ARG A CA 1
ATOM 936 C C . ARG A 1 122 ? 14.443 -12.351 9.074 1.00 75.50 122 ARG A C 1
ATOM 938 O O . ARG A 1 122 ? 15.005 -11.857 10.049 1.00 75.50 122 ARG A O 1
ATOM 945 N N . ILE A 1 123 ? 13.134 -12.213 8.860 1.00 75.88 123 ILE A N 1
ATOM 946 C CA . ILE A 1 123 ? 12.263 -11.520 9.806 1.00 75.88 123 ILE A CA 1
ATOM 947 C C . ILE A 1 123 ? 12.209 -12.322 11.108 1.00 75.88 123 ILE A C 1
ATOM 949 O O . ILE A 1 123 ? 11.744 -13.463 11.132 1.00 75.88 123 ILE A O 1
ATOM 953 N N . GLY A 1 124 ? 12.617 -11.676 12.198 1.00 74.12 124 GLY A N 1
ATOM 954 C CA . GLY 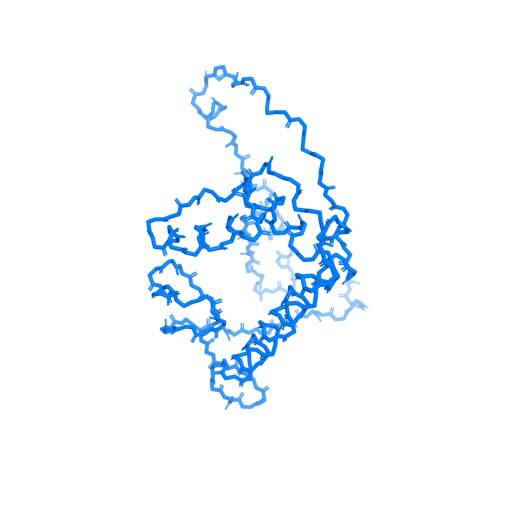A 1 124 ? 12.453 -12.168 13.561 1.00 74.12 124 GLY A CA 1
ATOM 955 C C . GLY A 1 124 ? 13.197 -13.460 13.899 1.00 74.12 124 GLY A C 1
ATOM 956 O O . GLY A 1 124 ? 14.024 -13.968 13.149 1.00 74.12 124 GLY A O 1
ATOM 957 N N . THR A 1 125 ? 12.892 -13.985 15.080 1.00 79.44 125 THR A N 1
ATOM 958 C CA . THR A 1 125 ? 13.456 -15.226 15.612 1.00 79.44 125 THR A CA 1
ATOM 959 C C . THR A 1 125 ? 12.409 -16.325 15.560 1.00 79.44 125 THR A C 1
ATOM 961 O O . THR A 1 125 ? 11.256 -16.111 15.932 1.00 79.44 125 THR A O 1
ATOM 964 N N . MET A 1 126 ? 12.806 -17.525 15.144 1.00 80.19 126 MET A N 1
ATOM 965 C CA . MET A 1 126 ? 11.909 -18.678 15.142 1.00 80.19 126 MET A CA 1
ATOM 966 C C . MET A 1 126 ? 11.697 -19.216 16.564 1.00 80.19 126 MET A C 1
ATOM 968 O O . MET A 1 126 ? 12.637 -19.676 17.207 1.00 80.19 126 MET A O 1
ATOM 972 N N . ILE A 1 127 ? 10.452 -19.200 17.043 1.00 81.19 127 ILE A N 1
ATOM 973 C CA . ILE A 1 127 ? 10.028 -19.717 18.350 1.00 81.19 127 ILE A CA 1
ATOM 974 C C . ILE A 1 127 ? 8.838 -20.656 18.124 1.00 81.19 127 ILE A C 1
ATOM 976 O O . ILE A 1 127 ? 7.762 -20.215 17.731 1.00 81.19 127 ILE A O 1
ATOM 980 N N . ASN A 1 128 ? 9.007 -21.961 18.357 1.00 86.06 128 ASN A N 1
ATOM 981 C CA . ASN A 1 128 ? 7.945 -22.972 18.194 1.00 86.06 128 ASN A CA 1
ATOM 982 C C . ASN A 1 128 ? 7.239 -22.938 16.818 1.00 86.06 128 ASN A C 1
ATOM 984 O O . ASN A 1 128 ? 6.017 -23.050 16.739 1.00 86.06 128 ASN A O 1
ATOM 988 N N . GLY A 1 129 ? 7.994 -22.738 15.732 1.00 79.69 129 GLY A N 1
ATOM 989 C CA . GLY A 1 129 ? 7.446 -22.626 14.371 1.00 79.69 129 GLY A CA 1
ATOM 990 C C . GLY A 1 129 ? 6.876 -21.246 14.012 1.00 79.69 129 GLY A C 1
ATOM 991 O O . GLY A 1 129 ? 6.433 -21.053 12.883 1.00 79.69 129 GLY A O 1
ATOM 992 N N . TRP A 1 130 ? 6.926 -20.276 14.928 1.00 76.62 130 TRP A N 1
ATOM 993 C CA . TRP A 1 130 ? 6.536 -18.886 14.688 1.00 76.62 130 TRP A CA 1
ATOM 994 C C . TRP A 1 130 ? 7.762 -18.017 14.435 1.00 76.62 130 TRP A C 1
ATOM 996 O O . TRP A 1 130 ? 8.684 -18.035 15.241 1.00 76.62 130 TRP A O 1
ATOM 1006 N N . SER A 1 131 ? 7.754 -17.209 13.375 1.00 74.88 131 SER A N 1
ATOM 1007 C CA . SER A 1 131 ? 8.676 -16.072 13.271 1.00 74.88 131 SER A CA 1
ATOM 1008 C C . SER A 1 131 ? 8.174 -14.961 14.198 1.00 74.88 131 SER A C 1
ATOM 1010 O O . SER A 1 131 ? 7.058 -14.459 14.038 1.00 74.88 131 SER A O 1
ATOM 1012 N N . VAL A 1 132 ? 8.973 -14.626 15.212 1.00 76.69 132 VAL A N 1
ATOM 1013 C CA . VAL A 1 132 ? 8.672 -13.607 16.219 1.00 76.69 132 VAL A CA 1
ATOM 1014 C C . VAL A 1 132 ? 9.726 -12.520 16.137 1.00 76.69 132 VAL A C 1
ATOM 1016 O O . VAL A 1 132 ? 10.866 -12.691 16.562 1.00 76.69 132 VAL A O 1
ATOM 1019 N N . GLY A 1 133 ? 9.342 -11.378 15.593 1.00 69.06 133 GLY A N 1
ATOM 1020 C CA . GLY A 1 133 ? 10.197 -10.210 15.542 1.00 69.06 133 GLY A CA 1
ATOM 1021 C C . GLY A 1 133 ? 9.579 -9.095 14.716 1.00 69.06 133 GLY A C 1
ATOM 1022 O O . GLY A 1 133 ? 8.447 -9.215 14.241 1.00 69.06 133 GLY A O 1
ATOM 1023 N N . PRO A 1 134 ? 10.307 -7.989 14.581 1.00 67.81 134 PRO A N 1
ATOM 1024 C CA . PRO A 1 134 ? 9.761 -6.782 14.002 1.00 67.81 134 PRO A CA 1
ATOM 1025 C C . PRO A 1 134 ? 9.682 -6.865 12.480 1.00 67.81 134 PRO A C 1
ATOM 1027 O O . PRO A 1 134 ? 10.692 -7.018 11.799 1.00 67.81 134 PRO A O 1
ATOM 1030 N N . ALA A 1 135 ? 8.473 -6.726 11.945 1.00 63.91 135 ALA A N 1
ATOM 1031 C CA . ALA A 1 135 ? 8.233 -6.734 10.503 1.00 63.91 135 ALA A CA 1
ATOM 1032 C C . ALA A 1 135 ? 7.779 -5.372 9.950 1.00 63.91 135 ALA A C 1
ATOM 1034 O O . ALA A 1 135 ? 7.824 -5.167 8.741 1.00 63.91 135 ALA A O 1
ATOM 1035 N N . PHE A 1 136 ? 7.334 -4.452 10.815 1.00 65.44 136 PHE A N 1
ATOM 1036 C CA . PHE A 1 136 ? 6.712 -3.182 10.432 1.00 65.44 136 PHE A CA 1
ATOM 1037 C C . PHE A 1 136 ? 7.069 -2.081 11.437 1.00 65.44 136 PHE A C 1
ATOM 1039 O O . PHE A 1 136 ? 7.177 -2.359 12.632 1.00 65.44 136 PHE A O 1
ATOM 1046 N N . GLY A 1 137 ? 7.160 -0.837 10.967 1.00 68.75 137 GLY A N 1
ATOM 1047 C CA . GLY A 1 137 ? 7.382 0.338 11.806 1.00 68.75 137 GLY A CA 1
ATOM 1048 C C . GLY A 1 137 ? 7.141 1.645 11.053 1.00 68.75 137 GLY A C 1
ATOM 1049 O O . GLY A 1 137 ? 6.540 1.646 9.978 1.00 68.75 137 GLY A O 1
ATOM 1050 N N . ASP A 1 138 ? 7.565 2.756 11.651 1.00 71.06 138 ASP A N 1
ATOM 1051 C CA . ASP A 1 138 ? 7.478 4.089 11.058 1.00 71.06 138 ASP A CA 1
ATOM 1052 C C . ASP A 1 138 ? 8.736 4.444 10.239 1.00 71.06 138 ASP A C 1
ATOM 1054 O O . ASP A 1 138 ? 9.579 3.607 9.911 1.00 71.06 138 ASP A O 1
ATOM 1058 N N . THR A 1 139 ? 8.865 5.712 9.869 1.00 66.31 139 THR A N 1
ATOM 1059 C CA . THR A 1 139 ? 10.006 6.204 9.093 1.00 66.31 139 THR A CA 1
ATOM 1060 C C . THR A 1 139 ? 11.315 6.092 9.874 1.00 66.31 139 THR A C 1
ATOM 1062 O O . THR A 1 139 ? 12.344 5.756 9.286 1.00 66.31 139 THR A O 1
ATOM 1065 N N . GLY A 1 140 ? 11.270 6.289 11.195 1.00 70.00 140 GLY A N 1
ATOM 1066 C CA . GLY A 1 140 ? 12.403 6.096 12.096 1.00 70.00 140 GLY A CA 1
ATOM 1067 C C . GLY A 1 140 ? 12.870 4.643 12.133 1.00 70.00 140 GLY A C 1
ATOM 1068 O O . GLY A 1 140 ? 14.067 4.402 12.056 1.00 70.00 140 GLY A O 1
ATOM 1069 N N . PHE A 1 141 ? 11.942 3.686 12.148 1.00 68.31 141 PHE A N 1
ATOM 1070 C CA . PHE A 1 141 ? 12.229 2.246 12.086 1.00 68.31 141 PHE A CA 1
ATOM 1071 C C . PHE A 1 141 ? 12.938 1.821 10.791 1.00 68.31 141 PHE A C 1
ATOM 1073 O O . PHE A 1 141 ? 13.811 0.952 10.791 1.00 68.31 141 PHE A O 1
ATOM 1080 N N . SER A 1 142 ? 12.553 2.419 9.661 1.00 66.88 142 SER A N 1
ATOM 1081 C CA . SER A 1 142 ? 13.134 2.065 8.361 1.00 66.88 142 SER A CA 1
ATOM 1082 C C . SER A 1 142 ? 14.604 2.469 8.239 1.00 66.88 142 SER A C 1
ATOM 1084 O O . SER A 1 142 ? 15.372 1.794 7.568 1.00 66.88 142 SER A O 1
ATOM 1086 N N . HIS A 1 143 ? 15.018 3.580 8.864 1.00 71.38 143 HIS A N 1
ATOM 1087 C CA . HIS A 1 143 ? 16.325 4.214 8.631 1.00 71.38 143 HIS A CA 1
ATOM 1088 C C . HIS A 1 143 ? 16.684 4.378 7.133 1.00 71.38 143 HIS A C 1
ATOM 1090 O O . HI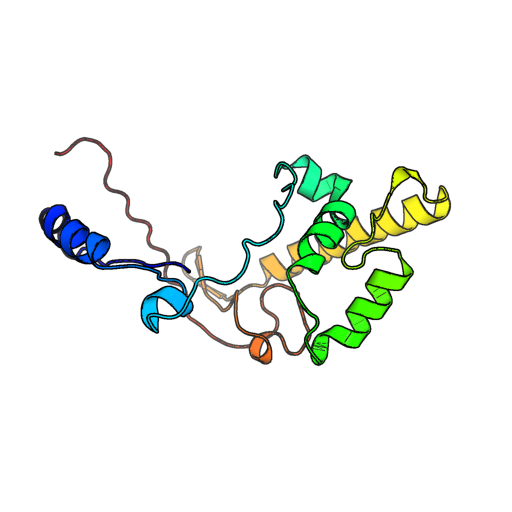S A 1 143 ? 17.857 4.441 6.772 1.00 71.38 143 HIS A O 1
ATOM 1096 N N . GLY A 1 144 ? 15.679 4.469 6.250 1.00 67.81 144 GLY A N 1
ATOM 1097 C CA . GLY A 1 144 ? 15.874 4.512 4.796 1.00 67.81 144 GLY A CA 1
ATOM 1098 C C . GLY A 1 144 ? 16.112 3.149 4.129 1.00 67.81 144 GLY A C 1
ATOM 1099 O O . GLY A 1 144 ? 16.293 3.111 2.913 1.00 67.81 144 GLY A O 1
ATOM 1100 N N . ASP A 1 145 ? 16.079 2.049 4.884 1.00 74.12 145 ASP A N 1
ATOM 1101 C CA . ASP A 1 145 ? 15.952 0.688 4.368 1.00 74.12 145 ASP A CA 1
ATOM 1102 C C . ASP A 1 145 ? 14.470 0.288 4.326 1.00 74.12 145 ASP A C 1
ATOM 1104 O O . ASP A 1 145 ? 13.764 0.250 5.334 1.00 74.12 145 ASP A O 1
ATOM 1108 N N . TRP A 1 146 ? 13.996 0.014 3.115 1.00 75.56 146 TRP A N 1
ATOM 1109 C CA . TRP A 1 146 ? 12.604 -0.318 2.826 1.00 75.56 146 TRP A CA 1
ATOM 1110 C C . TRP A 1 146 ? 12.372 -1.827 2.672 1.00 75.56 146 TRP A C 1
ATOM 1112 O O . TRP A 1 146 ? 11.277 -2.246 2.289 1.00 75.56 146 TRP A O 1
ATOM 1122 N N . LEU A 1 147 ? 13.387 -2.655 2.949 1.00 74.75 147 LEU A N 1
ATOM 1123 C CA . LEU A 1 147 ? 13.219 -4.100 3.042 1.00 74.75 147 LEU A CA 1
ATOM 1124 C C . LEU A 1 147 ? 12.500 -4.488 4.349 1.00 74.75 147 LEU A C 1
ATOM 1126 O O . LEU A 1 147 ? 12.626 -3.808 5.370 1.00 74.75 147 LEU A O 1
ATOM 1130 N N . PRO A 1 148 ? 11.749 -5.604 4.353 1.00 64.25 148 PRO A N 1
ATOM 1131 C CA . PRO A 1 148 ? 11.187 -6.153 5.582 1.00 64.25 148 PRO A CA 1
ATOM 1132 C C . PRO A 1 148 ? 12.270 -6.358 6.663 1.00 64.25 148 PRO A C 1
ATOM 1134 O O . PRO A 1 148 ? 13.293 -6.978 6.382 1.00 64.25 148 PRO A O 1
ATOM 1137 N N . ALA A 1 149 ? 12.010 -5.887 7.892 1.00 56.38 149 ALA A N 1
ATOM 1138 C CA . ALA A 1 149 ? 12.900 -5.957 9.068 1.00 56.38 149 ALA A CA 1
ATOM 1139 C C . ALA A 1 149 ? 14.193 -5.101 9.019 1.00 56.38 149 ALA A C 1
ATOM 1141 O O . ALA A 1 149 ? 15.262 -5.557 9.421 1.00 56.38 149 ALA A O 1
ATOM 1142 N N . SER A 1 150 ? 14.079 -3.841 8.595 1.00 51.12 150 SER A N 1
ATOM 1143 C CA . SER A 1 150 ? 15.179 -2.867 8.481 1.00 51.12 150 SER A CA 1
ATOM 1144 C C . SER A 1 150 ? 15.952 -2.556 9.776 1.00 51.12 150 SER A C 1
ATOM 1146 O O . SER A 1 150 ? 17.167 -2.419 9.709 1.00 51.12 150 SER A O 1
ATOM 1148 N N . ALA A 1 151 ? 15.302 -2.452 10.945 1.00 48.34 151 ALA A N 1
ATOM 1149 C CA . ALA A 1 151 ? 15.923 -2.410 12.283 1.00 48.34 151 ALA A CA 1
ATOM 1150 C C . ALA A 1 151 ? 14.881 -2.055 13.365 1.00 48.34 151 ALA A C 1
ATOM 1152 O O . ALA A 1 151 ? 14.180 -1.057 13.253 1.00 48.34 151 ALA A O 1
ATOM 1153 N N . GLY A 1 152 ? 14.856 -2.788 14.483 1.00 40.41 152 GLY A N 1
ATOM 1154 C CA . GLY A 1 152 ? 14.195 -2.342 15.727 1.00 40.41 152 GLY A CA 1
ATOM 1155 C C . GLY A 1 152 ? 12.854 -3.007 16.035 1.00 40.41 152 GLY A C 1
ATOM 1156 O O . GLY A 1 152 ? 12.267 -3.614 15.172 1.00 40.41 152 GLY A O 1
ATOM 1157 N N . SER A 1 153 ? 12.410 -2.973 17.293 1.00 39.94 153 SER A N 1
ATOM 1158 C CA . SER A 1 153 ? 11.484 -3.938 17.924 1.00 39.94 153 SER A CA 1
ATOM 1159 C C . SER A 1 153 ? 9.989 -3.569 17.880 1.00 39.94 153 SER A C 1
ATOM 1161 O O . SER A 1 153 ? 9.673 -2.418 18.137 1.00 39.94 153 SER A O 1
ATOM 1163 N N . ILE A 1 154 ? 9.089 -4.565 17.718 1.00 42.38 154 ILE A N 1
ATOM 1164 C CA . ILE A 1 154 ? 7.713 -4.681 18.285 1.00 42.38 154 ILE A CA 1
ATOM 1165 C C . ILE A 1 154 ? 7.266 -6.162 18.213 1.00 42.38 154 ILE A C 1
ATOM 1167 O O . ILE A 1 154 ? 7.563 -6.871 17.251 1.00 42.38 154 ILE A O 1
ATOM 1171 N N . SER A 1 155 ? 6.534 -6.624 19.232 1.00 32.84 155 SER A N 1
ATOM 1172 C CA . SER A 1 155 ? 6.020 -7.994 19.382 1.00 32.84 155 SER A CA 1
ATOM 1173 C C . SER A 1 155 ? 4.713 -8.237 18.615 1.00 32.84 155 SER A C 1
ATOM 1175 O O . SER A 1 155 ? 3.734 -7.517 18.807 1.00 32.84 155 SER A O 1
ATOM 1177 N N . MET A 1 156 ? 4.650 -9.317 17.827 1.00 34.97 156 MET A N 1
ATOM 1178 C CA . MET A 1 156 ? 3.414 -9.825 17.220 1.00 34.97 156 MET A CA 1
ATOM 1179 C C . MET A 1 156 ? 3.091 -11.219 17.772 1.00 34.97 156 MET A C 1
ATOM 1181 O O . MET A 1 156 ? 3.790 -12.185 17.488 1.00 34.97 156 MET A O 1
ATOM 1185 N N . VAL A 1 157 ? 2.003 -11.340 18.537 1.00 33.34 157 VAL A N 1
ATOM 1186 C CA . VAL A 1 157 ? 1.385 -12.633 18.877 1.00 33.34 157 VAL A CA 1
ATOM 1187 C C . VAL A 1 157 ? 0.124 -12.758 18.028 1.00 33.34 157 VAL A C 1
ATOM 1189 O O . VAL A 1 157 ? -0.870 -12.077 18.282 1.00 33.34 157 VAL A O 1
ATOM 1192 N N . ARG A 1 158 ? 0.144 -13.598 16.985 1.00 37.25 158 ARG A N 1
ATOM 1193 C CA . ARG A 1 158 ? -1.051 -13.882 16.177 1.00 37.25 158 ARG A CA 1
ATOM 1194 C C . ARG A 1 158 ? -1.619 -15.250 16.539 1.00 37.25 158 ARG A C 1
ATOM 1196 O O . ARG A 1 158 ? -1.312 -16.239 15.891 1.00 37.25 158 ARG A O 1
ATOM 1203 N N . ARG A 1 159 ? -2.534 -15.291 17.510 1.00 39.19 159 ARG A N 1
ATOM 1204 C CA . ARG A 1 159 ? -3.523 -16.375 17.605 1.00 39.19 159 ARG A CA 1
ATOM 1205 C C . ARG A 1 159 ? -4.818 -15.878 16.972 1.00 39.19 159 ARG A C 1
ATOM 1207 O O . ARG A 1 159 ? -5.588 -15.176 17.615 1.00 39.19 159 ARG A O 1
ATOM 1214 N N . LEU A 1 160 ? -5.049 -16.207 15.702 1.00 39.00 160 LEU A N 1
ATOM 1215 C CA . LEU A 1 160 ? -6.388 -16.078 15.130 1.00 39.00 160 LEU A CA 1
ATOM 1216 C C . LEU A 1 160 ? -7.160 -17.338 15.537 1.00 39.00 160 LEU A C 1
ATOM 1218 O O . LEU A 1 160 ? -7.126 -18.342 14.835 1.00 39.00 160 LEU A O 1
ATOM 1222 N N . TYR A 1 161 ? -7.769 -17.326 16.721 1.00 40.28 161 TYR A N 1
ATOM 1223 C CA . TYR A 1 161 ? -8.763 -18.339 17.059 1.00 40.28 161 TYR A CA 1
ATOM 1224 C C . TYR A 1 161 ? -10.088 -17.906 16.431 1.00 40.28 161 TYR A C 1
ATOM 1226 O O . TYR A 1 161 ? -10.681 -16.919 16.858 1.00 40.28 161 TYR A O 1
ATOM 1234 N N . TRP A 1 162 ? -10.516 -18.618 15.392 1.00 39.06 162 TRP A N 1
ATOM 1235 C CA . TRP A 1 162 ? -11.885 -18.565 14.895 1.00 39.06 162 TRP A CA 1
ATOM 1236 C C . TRP A 1 162 ? -12.591 -19.823 15.413 1.00 39.06 162 TRP A C 1
ATOM 1238 O O . TRP A 1 162 ? -12.147 -20.923 15.069 1.00 39.06 162 TRP A O 1
ATOM 1248 N N . PRO A 1 163 ? -13.625 -19.719 16.265 1.00 37.59 163 PRO A N 1
ATOM 1249 C CA . PRO A 1 163 ? -14.399 -20.895 16.636 1.00 37.59 163 PRO A CA 1
ATOM 1250 C C . PRO A 1 163 ? -15.084 -21.470 15.382 1.00 37.59 163 PRO A C 1
ATOM 1252 O O . PRO A 1 163 ? -15.559 -20.705 14.540 1.00 37.59 163 PRO A O 1
ATOM 1255 N N . PRO A 1 164 ? -15.128 -22.802 15.207 1.00 39.47 164 PRO A N 1
ATOM 1256 C CA . PRO A 1 164 ? -15.816 -23.408 14.073 1.00 39.47 164 PRO A CA 1
ATOM 1257 C C . PRO A 1 164 ? -17.297 -23.006 14.063 1.00 39.47 164 PRO A C 1
ATOM 1259 O O . PRO A 1 164 ? -17.965 -23.023 15.098 1.00 39.47 164 PRO A O 1
ATOM 1262 N N . ALA A 1 165 ? -17.798 -22.649 12.879 1.00 48.03 165 ALA A N 1
ATOM 1263 C CA . ALA A 1 165 ? -19.206 -22.352 12.643 1.00 48.03 165 ALA A CA 1
ATOM 1264 C C . ALA A 1 165 ? -20.035 -23.612 12.935 1.00 48.03 165 ALA A C 1
ATOM 1266 O O . ALA A 1 165 ? -20.007 -24.564 12.160 1.00 48.03 165 ALA A O 1
ATOM 1267 N N . GLY A 1 166 ? -20.710 -23.660 14.081 1.00 44.31 166 GLY A N 1
ATOM 1268 C CA . GLY A 1 166 ? -21.495 -24.842 14.450 1.00 44.31 166 GLY A CA 1
ATOM 1269 C C . GLY A 1 166 ? -21.919 -24.962 15.910 1.00 44.31 166 GLY A C 1
ATOM 1270 O O . GLY A 1 166 ? -22.498 -25.979 16.274 1.00 44.31 166 GLY A O 1
ATOM 1271 N N . ARG A 1 167 ? -21.652 -23.966 16.756 1.00 44.81 167 ARG A N 1
ATOM 1272 C CA . ARG A 1 167 ? -22.324 -23.831 18.054 1.00 44.81 167 ARG A CA 1
ATOM 1273 C C . ARG A 1 167 ? -22.691 -22.366 18.282 1.00 44.81 167 ARG A C 1
ATOM 1275 O O . ARG A 1 167 ? -21.920 -21.615 18.869 1.00 44.81 167 ARG A O 1
ATOM 1282 N N . LEU A 1 168 ? -23.836 -21.998 17.720 1.00 40.41 168 LEU A N 1
ATOM 1283 C CA . LEU A 1 168 ? -24.736 -20.954 18.200 1.00 40.41 168 LEU A CA 1
ATOM 1284 C C . LEU A 1 168 ? -26.075 -21.645 18.460 1.00 40.41 168 LEU A C 1
ATOM 1286 O O . LEU A 1 168 ? -26.405 -22.540 17.644 1.00 40.41 168 LEU A O 1
#

Radius of gyration: 21.87 Å; chains: 1; bounding box: 42×49×52 Å

Foldseek 3Di:
DDDDDDDPDPVCVVVSVVVVVPDDDDDPCVVVVHDDDPDDDDDPDDDDDPCCVQPVVLQVQQSVQLVPDDDPLCVVVQVVSVVQPRHHPTGNDLVPDDPVSNVVVNVVSVVVVVQQVVLVVVQADDDPNDRWWAQDDDPVQCVSPPHGCNDDTDTDDDDPDDPDDDDD

Sequence (168 aa):
MIFRTQMFAPDDIDTVKEVQVQQAAKPLSAFLGQPAPAAAPEINFPVITKKLAKEDFFEFLDFALQFAPSQPNEVAIRVQLASIGACPGKTFNFRDLPVEQKAEVVAGLLEGKRKVDEAATRIGTMINGWSVGPAFGDTGFSHGDWLPASAGSISMVRRLYWPPAGRL

Secondary structure (DSSP, 8-state):
-------SSGGGHHHHHHHHHT-----HHHHHTPPPPPPPPPP------TTTTTTSHHHHHHHHHTTSPPPGGGHHHHHHHHHTT--TTS---GGGS-HHHHHHHHHHHHHHHHHHHHHHTTSSEEETTEEES-----HHHHTT--STT-S----------PPPTT--